Protein AF-A0A915CYC9-F1 (afdb_monomer_lite)

Organism: NCBI:txid166011

InterPro domains:
  IPR000436 Sushi/SCR/CCP domain [PF00084] (39-76)
  IPR000436 Sushi/SCR/CCP domain [PS50923] (19-78)
  IPR000436 Sushi/SCR/CCP domain [SM00032] (24-76)
  IPR000436 Sushi/SCR/CCP domain [cd00033] (41-77)
  IPR035976 Sushi/SCR/CCP superfamily [SSF57535] (23-77)
  IPR051277 SEZ6/CSMD/C4BPB Neuronal & Immune Regulators [PTHR45656] (21-78)

pLDDT: mean 74.13, std 20.54, range [28.42, 94.38]

Sequence (84 aa):
MDKPFQPQMYLLVELLTETSSAMPPFANGARALEFGDGIGYGSVYALECASGYRKEGAATILCQSDGHWSSPQPYCESLFLAIV

Radius of gyration: 14.87 Å; chains: 1; bounding box: 40×27×33 Å

Foldseek 3Di:
DDPPPDPVVVVVVVPPPDDADDADDAPQWDWDFPDDDPPAAQTKTAIGGHPQWDWDDDRMWGHHPVRYIPTHDTHTHGNVVVPD

Structure (mmCIF, N/CA/C/O backbone):
data_AF-A0A915CYC9-F1
#
_entry.id   AF-A0A915CYC9-F1
#
l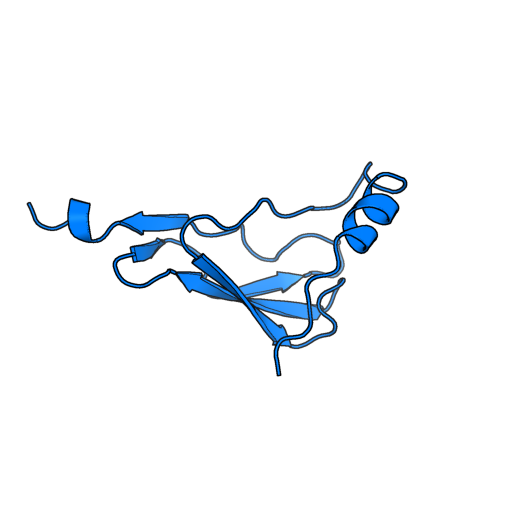oop_
_atom_site.group_PDB
_atom_site.id
_atom_site.type_symbol
_atom_site.label_atom_id
_atom_site.label_alt_id
_atom_site.label_comp_id
_atom_site.label_asym_id
_atom_site.label_entity_id
_atom_site.label_seq_id
_atom_site.pdbx_PDB_ins_code
_atom_site.Cartn_x
_atom_site.Cartn_y
_atom_site.Cartn_z
_atom_site.occupancy
_atom_site.B_iso_or_equiv
_atom_site.auth_seq_id
_atom_site.auth_comp_id
_atom_site.auth_asym_id
_atom_site.auth_atom_id
_atom_site.pdbx_PDB_model_num
ATOM 1 N N . MET A 1 1 ? 13.957 4.690 17.112 1.00 31.81 1 MET A N 1
ATOM 2 C CA . MET A 1 1 ? 14.947 5.178 16.127 1.00 31.81 1 MET A CA 1
ATOM 3 C C . MET A 1 1 ? 14.188 5.522 14.864 1.00 31.81 1 MET A C 1
ATOM 5 O O . MET A 1 1 ? 14.295 4.854 13.845 1.00 31.81 1 MET A O 1
ATOM 9 N N . ASP A 1 2 ? 13.333 6.524 15.033 1.00 29.52 2 ASP A N 1
ATOM 10 C CA . ASP A 1 2 ? 12.427 7.069 14.036 1.00 29.52 2 ASP A CA 1
ATOM 11 C C . ASP A 1 2 ? 13.285 7.769 12.978 1.00 29.52 2 ASP A C 1
ATOM 13 O O . ASP A 1 2 ? 14.007 8.713 13.309 1.00 29.52 2 ASP A O 1
ATOM 17 N N . LYS A 1 3 ? 13.316 7.266 11.738 1.00 32.12 3 LYS A N 1
ATOM 18 C CA . LYS A 1 3 ? 13.974 8.000 10.652 1.00 32.12 3 LYS A CA 1
ATOM 19 C C . LYS A 1 3 ? 12.975 9.071 10.202 1.00 32.12 3 LYS A C 1
ATOM 21 O O . LYS A 1 3 ? 11.932 8.705 9.665 1.00 32.12 3 LYS A O 1
ATOM 26 N N . PRO A 1 4 ? 13.271 10.365 10.412 1.00 33.88 4 PRO A N 1
ATOM 27 C CA . PRO A 1 4 ? 12.323 11.434 10.148 1.00 33.88 4 PRO A CA 1
ATOM 28 C C . PRO A 1 4 ? 11.996 11.438 8.656 1.00 33.88 4 PRO A C 1
ATOM 30 O O . PRO A 1 4 ? 12.894 11.499 7.810 1.00 33.88 4 PRO A O 1
ATOM 33 N N . PHE A 1 5 ? 10.710 11.319 8.334 1.00 41.06 5 PHE A N 1
ATOM 34 C CA . PHE A 1 5 ? 10.216 11.386 6.965 1.00 41.06 5 PHE A CA 1
ATOM 35 C C . PHE A 1 5 ? 10.410 12.826 6.466 1.00 41.06 5 PHE A C 1
ATOM 37 O O . PHE A 1 5 ? 9.640 13.729 6.786 1.00 41.06 5 PHE A O 1
ATOM 44 N N . GLN A 1 6 ? 11.524 13.063 5.770 1.00 28.42 6 GLN A N 1
ATOM 45 C CA . GLN A 1 6 ? 11.957 14.396 5.361 1.00 28.42 6 GLN A CA 1
ATOM 46 C C . GLN A 1 6 ? 11.036 14.940 4.246 1.00 28.42 6 GLN A C 1
ATOM 48 O O . GLN A 1 6 ? 10.936 14.310 3.189 1.00 28.42 6 GLN A O 1
ATOM 53 N N . PRO A 1 7 ? 10.429 16.132 4.407 1.00 38.78 7 PRO A N 1
ATOM 54 C CA . PRO A 1 7 ? 9.498 16.716 3.431 1.00 38.78 7 PRO A CA 1
ATOM 55 C C . PRO A 1 7 ? 10.140 17.104 2.085 1.00 38.78 7 PRO A C 1
ATOM 57 O O . PRO A 1 7 ? 9.430 17.362 1.121 1.00 38.78 7 PRO A O 1
ATOM 60 N N . GLN A 1 8 ? 11.475 17.110 1.976 1.00 37.22 8 GLN A N 1
ATOM 61 C CA . GLN A 1 8 ? 12.178 17.449 0.730 1.00 37.22 8 GLN A CA 1
ATOM 62 C C . GLN A 1 8 ? 12.242 16.317 -0.304 1.00 37.22 8 GLN A C 1
ATOM 64 O O . GLN A 1 8 ? 12.527 16.595 -1.466 1.00 37.22 8 GLN A O 1
ATOM 69 N N . MET A 1 9 ? 11.964 15.061 0.072 1.00 41.59 9 MET A N 1
ATOM 70 C CA . MET A 1 9 ? 11.973 13.954 -0.898 1.00 41.59 9 MET A CA 1
ATOM 71 C C . MET A 1 9 ? 10.822 14.079 -1.907 1.00 41.59 9 MET A C 1
ATOM 73 O O . MET A 1 9 ? 10.979 13.659 -3.046 1.00 41.59 9 MET A O 1
ATOM 77 N N . TYR A 1 10 ? 9.707 14.711 -1.516 1.00 47.91 10 TYR A N 1
ATOM 78 C CA . TYR A 1 10 ? 8.534 14.925 -2.373 1.00 47.91 10 TYR A CA 1
ATOM 79 C C . TYR A 1 10 ? 8.831 15.796 -3.603 1.00 47.91 10 TYR A C 1
ATOM 81 O O . TYR A 1 10 ? 8.244 15.580 -4.656 1.00 47.91 10 TYR A O 1
ATOM 89 N N . LEU A 1 11 ? 9.773 16.740 -3.505 1.00 38.50 11 LEU A N 1
ATOM 90 C CA . LEU A 1 11 ? 10.001 17.728 -4.565 1.00 38.50 11 LEU A CA 1
ATOM 91 C C . LEU A 1 11 ? 10.864 17.197 -5.723 1.00 38.50 11 LEU A C 1
ATOM 93 O O . LEU A 1 11 ? 10.786 17.708 -6.833 1.00 38.50 11 LEU A O 1
ATOM 97 N N . LEU A 1 12 ? 11.663 16.147 -5.495 1.00 46.84 12 LEU A N 1
ATOM 98 C CA . LEU A 1 12 ? 12.411 15.478 -6.570 1.00 46.84 12 LEU A CA 1
ATOM 99 C C . LEU A 1 12 ? 11.555 14.467 -7.347 1.00 46.84 12 LEU A C 1
ATOM 101 O O . LEU A 1 12 ? 11.966 14.024 -8.417 1.00 46.84 12 LEU A O 1
ATOM 105 N N . VAL A 1 13 ? 10.371 14.113 -6.834 1.00 47.91 13 VAL A N 1
ATOM 106 C CA . VAL A 1 13 ? 9.459 13.175 -7.504 1.00 47.91 13 VAL A CA 1
ATOM 107 C C . VAL A 1 13 ? 8.706 13.858 -8.652 1.00 47.91 13 VAL A C 1
ATOM 109 O O . VAL A 1 13 ? 8.378 13.200 -9.629 1.00 47.91 13 VAL A O 1
ATOM 112 N N . GLU A 1 14 ? 8.507 15.178 -8.608 1.00 46.84 14 GLU A N 1
ATOM 113 C CA . GLU A 1 14 ? 7.668 15.912 -9.575 1.00 46.84 14 GLU A CA 1
ATOM 114 C C . GLU A 1 14 ? 8.306 16.147 -10.963 1.00 46.84 14 GLU A C 1
ATOM 116 O O . GLU A 1 14 ? 7.670 16.725 -11.839 1.00 46.84 14 GLU A O 1
ATOM 121 N N . LEU A 1 15 ? 9.544 15.692 -11.203 1.00 46.75 15 LEU A N 1
ATOM 122 C CA . LEU A 1 15 ? 10.249 15.857 -12.490 1.00 46.75 15 LEU A CA 1
ATOM 123 C C . LEU A 1 15 ? 10.465 14.548 -13.275 1.00 46.75 15 LEU A C 1
ATOM 125 O O . LEU A 1 15 ? 11.055 14.583 -14.352 1.00 46.75 15 LEU A O 1
ATOM 129 N N . LEU A 1 16 ? 9.991 13.402 -12.768 1.00 48.44 16 LEU A N 1
ATOM 130 C CA . LEU A 1 16 ? 10.077 12.092 -13.446 1.00 48.44 16 LEU A CA 1
ATOM 131 C C . LEU A 1 16 ? 8.709 11.384 -13.579 1.00 48.44 16 LEU A C 1
ATOM 133 O O . LEU A 1 16 ? 8.628 10.263 -14.085 1.00 48.44 16 LEU A O 1
ATOM 137 N N . THR A 1 17 ? 7.626 12.016 -13.120 1.00 51.81 17 THR A N 1
ATOM 138 C CA . THR A 1 17 ? 6.264 11.461 -13.058 1.00 51.81 17 THR A CA 1
ATOM 139 C C . THR A 1 17 ? 5.545 11.476 -14.404 1.00 51.81 17 THR A C 1
ATOM 141 O O . THR A 1 17 ? 4.535 12.160 -14.549 1.00 51.81 17 THR A O 1
ATOM 144 N N . GLU A 1 18 ? 6.005 10.692 -15.378 1.00 48.56 18 GLU A N 1
ATOM 145 C CA . GLU A 1 18 ? 5.164 10.412 -16.553 1.00 48.56 18 GLU A CA 1
ATOM 146 C C . GLU A 1 18 ? 4.926 8.920 -16.846 1.00 48.56 18 GLU A C 1
ATOM 148 O O . GLU A 1 18 ? 3.991 8.628 -17.582 1.00 48.56 18 GLU A O 1
ATOM 153 N N . THR A 1 19 ? 5.639 7.938 -16.256 1.00 46.34 19 THR A N 1
ATOM 154 C CA . THR A 1 19 ? 5.432 6.512 -16.649 1.00 46.34 19 THR A CA 1
ATOM 155 C C . THR A 1 19 ? 5.692 5.409 -15.595 1.00 46.34 19 THR A C 1
ATOM 157 O O . THR A 1 19 ? 6.113 4.316 -15.961 1.00 46.34 19 THR A O 1
ATOM 160 N N . SER A 1 20 ? 5.438 5.597 -14.290 1.00 48.91 20 SER A N 1
ATOM 161 C CA . SER A 1 20 ? 5.634 4.483 -13.330 1.00 48.91 20 SER A CA 1
ATOM 162 C C . SER A 1 20 ? 4.766 4.562 -12.070 1.00 48.91 20 SER A C 1
ATOM 164 O O . SER A 1 20 ? 5.041 5.362 -11.182 1.00 48.91 20 SER A O 1
ATOM 166 N N . SER A 1 21 ? 3.752 3.692 -11.985 1.00 52.66 21 SER A N 1
ATOM 167 C CA . SER A 1 21 ? 3.326 2.905 -10.805 1.00 52.66 21 SER A CA 1
ATOM 168 C C . SER A 1 21 ? 3.388 3.517 -9.390 1.00 52.66 21 SER A C 1
ATOM 170 O O . SER A 1 21 ? 3.602 2.785 -8.416 1.00 52.66 21 SER A O 1
ATOM 172 N N . ALA A 1 22 ? 3.189 4.826 -9.227 1.00 63.56 22 ALA A N 1
ATOM 173 C CA . ALA A 1 22 ? 3.138 5.459 -7.914 1.00 63.56 22 ALA A CA 1
ATOM 174 C C . ALA A 1 22 ? 1.917 4.930 -7.147 1.00 63.56 22 ALA A C 1
ATOM 176 O O . ALA A 1 22 ? 0.771 5.241 -7.474 1.00 63.56 22 ALA A O 1
ATOM 177 N N . MET A 1 23 ? 2.152 4.084 -6.142 1.00 65.69 23 MET A N 1
ATOM 178 C CA . MET A 1 23 ? 1.060 3.562 -5.329 1.00 65.69 23 MET A CA 1
ATOM 179 C C . MET A 1 23 ? 0.433 4.689 -4.493 1.00 65.69 23 MET A C 1
ATOM 181 O O . MET A 1 23 ? 1.174 5.413 -3.821 1.00 65.69 23 MET A O 1
ATOM 185 N N . PRO A 1 24 ? -0.908 4.792 -4.440 1.00 75.00 24 PRO A N 1
ATOM 186 C CA . PRO A 1 24 ? -1.593 5.812 -3.651 1.00 75.00 24 PRO A CA 1
ATOM 187 C C . PRO A 1 24 ? -1.350 5.617 -2.143 1.00 75.00 24 PRO A C 1
ATOM 189 O O . PRO A 1 24 ? -0.864 4.564 -1.729 1.00 75.00 24 PRO A O 1
ATOM 192 N N . PRO A 1 25 ? -1.674 6.592 -1.279 1.00 81.00 25 PRO A N 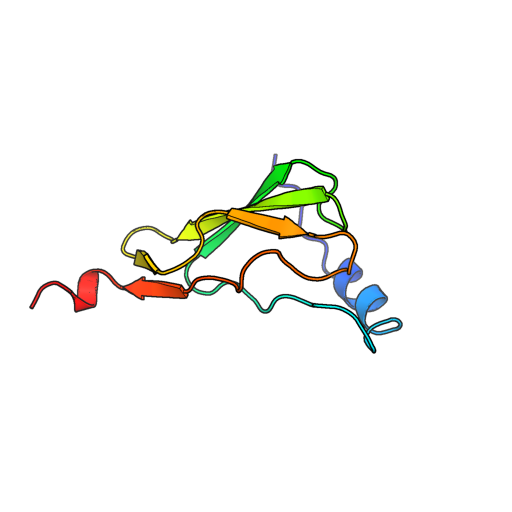1
ATOM 193 C CA . PRO A 1 25 ? -1.587 6.414 0.172 1.00 81.00 25 PRO A CA 1
ATOM 194 C C . PRO A 1 25 ? -2.385 5.188 0.652 1.00 81.00 25 PRO A C 1
ATOM 196 O O . PRO A 1 25 ? -3.510 4.963 0.207 1.00 81.00 25 PRO A O 1
ATOM 199 N N . PHE A 1 26 ? -1.829 4.387 1.572 1.00 85.50 26 PHE A N 1
ATOM 200 C CA . PHE A 1 26 ? -2.559 3.259 2.163 1.00 85.50 26 PHE A CA 1
ATOM 201 C C . PHE A 1 26 ? -3.436 3.728 3.321 1.00 85.50 26 PHE A C 1
ATOM 203 O O . PHE A 1 26 ? -2.957 3.914 4.434 1.00 85.50 26 PHE A O 1
ATOM 210 N N . ALA A 1 27 ? -4.721 3.951 3.061 1.00 89.06 27 ALA A N 1
ATOM 211 C CA . ALA A 1 27 ? -5.646 4.363 4.109 1.00 89.06 27 ALA A CA 1
ATOM 212 C C . ALA A 1 27 ? -5.871 3.237 5.131 1.00 89.06 27 ALA A C 1
ATOM 214 O O . ALA A 1 27 ? -6.033 2.076 4.757 1.00 89.06 27 ALA A O 1
ATOM 215 N N . ASN A 1 28 ? -5.928 3.603 6.417 1.00 90.25 28 ASN A N 1
ATOM 216 C CA . ASN A 1 28 ? -6.186 2.690 7.541 1.00 90.25 28 ASN A CA 1
ATOM 217 C C . ASN A 1 28 ? -5.220 1.494 7.611 1.00 90.25 28 ASN A C 1
ATOM 219 O O . ASN A 1 28 ? -5.557 0.445 8.161 1.00 90.25 28 ASN A O 1
ATOM 223 N N . GLY A 1 29 ? -4.015 1.661 7.067 1.00 89.75 29 GLY A N 1
ATOM 224 C CA . GLY A 1 29 ? -2.976 0.648 7.044 1.00 89.75 29 GLY A CA 1
ATOM 225 C C . G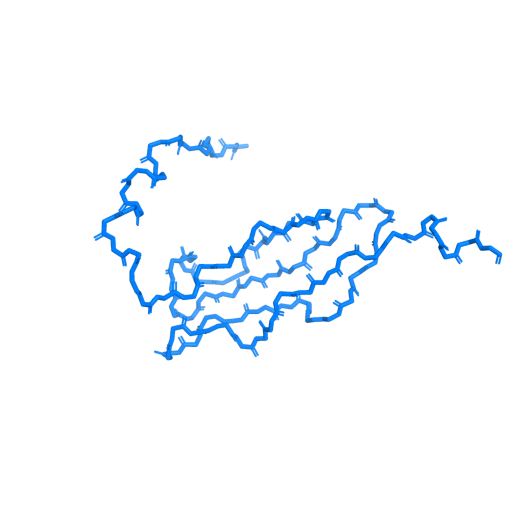LY A 1 29 ? -1.592 1.249 6.828 1.00 89.75 29 GLY A C 1
ATOM 226 O O . GLY A 1 29 ? -1.429 2.457 6.666 1.00 89.75 29 GLY A O 1
ATOM 227 N N . ALA A 1 30 ? -0.584 0.389 6.843 1.00 89.06 30 ALA A N 1
ATOM 228 C CA . ALA A 1 30 ? 0.812 0.726 6.629 1.00 89.06 30 ALA A CA 1
ATOM 229 C C . ALA A 1 30 ? 1.473 -0.299 5.703 1.00 89.06 30 ALA A C 1
ATOM 231 O O . ALA A 1 30 ? 1.033 -1.446 5.587 1.00 89.06 30 ALA A O 1
ATOM 232 N N . ARG A 1 31 ? 2.536 0.136 5.020 1.00 87.50 31 ARG A N 1
ATOM 233 C CA . ARG A 1 31 ? 3.414 -0.751 4.254 1.00 87.50 31 ARG A CA 1
ATOM 234 C C . ARG A 1 31 ? 4.713 -0.921 5.019 1.00 87.50 31 ARG A C 1
ATOM 236 O O . ARG A 1 31 ? 5.367 0.075 5.320 1.00 87.50 31 ARG A O 1
ATOM 243 N N . ALA A 1 32 ? 5.094 -2.158 5.288 1.00 90.12 32 ALA A N 1
ATOM 244 C CA . ALA A 1 32 ? 6.368 -2.500 5.896 1.00 90.12 32 ALA A CA 1
ATOM 245 C C . ALA A 1 32 ? 7.262 -3.142 4.834 1.00 90.12 32 ALA A C 1
ATOM 247 O O . ALA A 1 32 ? 6.854 -4.096 4.179 1.00 90.12 32 ALA A O 1
ATOM 248 N N . LEU A 1 33 ? 8.464 -2.600 4.630 1.00 87.25 33 LEU A N 1
ATOM 249 C CA . LEU A 1 33 ? 9.443 -3.207 3.731 1.00 87.25 33 LEU A CA 1
ATOM 250 C C . LEU A 1 33 ? 9.949 -4.505 4.371 1.00 87.25 33 LEU A C 1
ATOM 252 O O . LEU A 1 33 ? 10.591 -4.461 5.418 1.00 87.25 33 LEU A O 1
ATOM 256 N N . GLU A 1 34 ? 9.660 -5.641 3.747 1.00 93.06 34 GLU A N 1
ATOM 257 C CA . GLU A 1 34 ? 10.146 -6.953 4.189 1.00 93.06 34 GLU A CA 1
ATOM 258 C C . GLU A 1 34 ? 11.485 -7.304 3.537 1.00 93.06 34 GLU A C 1
ATOM 260 O O . GLU A 1 34 ? 12.339 -7.932 4.162 1.00 93.06 34 GLU A O 1
ATOM 265 N N . PHE A 1 35 ? 11.685 -6.895 2.281 1.00 88.69 35 PHE A N 1
ATOM 266 C CA . PHE A 1 35 ? 12.891 -7.204 1.516 1.00 88.69 35 PHE A CA 1
ATOM 267 C C . PHE A 1 35 ? 13.173 -6.139 0.447 1.00 88.69 35 PHE A C 1
ATOM 269 O O . PHE A 1 35 ? 12.241 -5.533 -0.076 1.00 88.69 35 PHE A O 1
ATOM 276 N N . GLY A 1 36 ? 14.445 -5.944 0.087 1.00 84.38 36 GLY A N 1
ATOM 277 C CA . GLY A 1 36 ? 14.887 -5.008 -0.957 1.00 84.38 36 GLY A CA 1
ATOM 278 C C . GLY A 1 36 ? 15.278 -3.621 -0.437 1.00 84.38 36 GLY A C 1
ATOM 279 O O . GLY A 1 36 ? 15.507 -3.428 0.755 1.00 84.38 36 GLY A O 1
ATOM 280 N N . ASP A 1 37 ? 15.399 -2.660 -1.353 1.00 80.94 37 ASP A N 1
ATOM 281 C CA . ASP A 1 37 ? 15.799 -1.268 -1.081 1.00 80.94 37 ASP A CA 1
ATOM 282 C C . ASP A 1 37 ? 14.610 -0.301 -0.929 1.00 80.94 37 ASP A C 1
ATOM 284 O O . ASP A 1 37 ? 14.782 0.826 -0.462 1.00 80.94 37 ASP A O 1
ATOM 288 N N . GLY A 1 38 ? 13.400 -0.745 -1.281 1.00 76.88 38 GLY A N 1
ATOM 289 C CA . GLY A 1 38 ? 12.163 0.025 -1.161 1.00 76.88 38 GLY A CA 1
ATO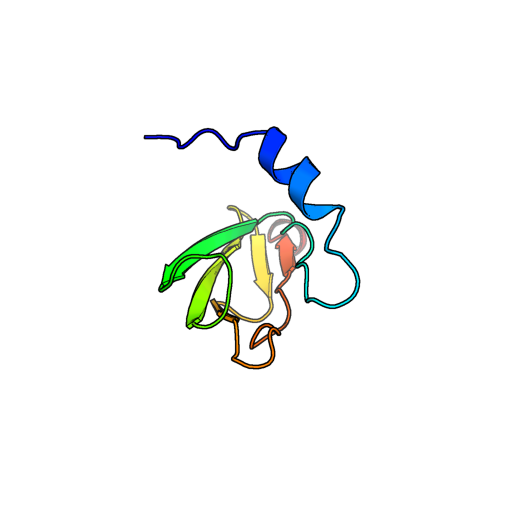M 290 C C . GLY A 1 38 ? 11.942 1.063 -2.263 1.00 76.88 38 GLY A C 1
ATOM 291 O O . GLY A 1 38 ? 11.023 1.873 -2.159 1.00 76.88 38 GLY A O 1
ATOM 292 N N . ILE A 1 39 ? 12.775 1.074 -3.304 1.00 71.19 39 ILE A N 1
ATOM 293 C CA . ILE A 1 39 ? 12.732 2.084 -4.367 1.00 71.19 39 ILE A CA 1
ATOM 294 C C . ILE A 1 39 ? 12.437 1.438 -5.731 1.00 71.19 39 ILE A C 1
ATOM 296 O O . ILE A 1 39 ? 12.013 2.132 -6.654 1.00 71.19 39 ILE A O 1
ATOM 300 N N . GLY A 1 40 ? 12.556 0.113 -5.871 1.00 74.38 40 GLY A N 1
ATOM 301 C CA . GLY A 1 40 ? 12.219 -0.549 -7.130 1.00 74.38 40 GLY A CA 1
ATOM 302 C C . GLY A 1 40 ? 12.232 -2.073 -7.102 1.00 74.38 40 GLY A C 1
ATOM 303 O O . GLY A 1 40 ? 11.966 -2.700 -6.075 1.00 74.38 40 GLY A O 1
ATOM 304 N N . TYR A 1 41 ? 12.495 -2.656 -8.272 1.00 82.50 41 TYR A N 1
ATOM 305 C CA . TYR A 1 41 ? 12.465 -4.093 -8.541 1.00 82.50 41 TYR A CA 1
ATOM 306 C C . TYR A 1 41 ? 13.064 -4.940 -7.412 1.00 82.50 41 TYR A C 1
ATOM 308 O O . TYR A 1 41 ? 14.141 -4.652 -6.899 1.00 82.50 41 TYR A O 1
ATOM 316 N N . GLY A 1 42 ? 12.368 -6.016 -7.048 1.00 84.31 42 GLY A N 1
ATOM 317 C CA . GLY A 1 42 ? 12.793 -6.908 -5.972 1.00 84.31 42 GLY A CA 1
ATOM 318 C C . GLY A 1 42 ? 12.398 -6.424 -4.576 1.00 84.31 42 GLY A C 1
ATOM 319 O O . GLY A 1 42 ? 12.532 -7.191 -3.625 1.00 84.31 42 GLY A O 1
ATOM 320 N N . SER A 1 43 ? 11.866 -5.204 -4.437 1.00 85.38 43 SER A N 1
ATOM 321 C CA . SER A 1 43 ? 11.313 -4.727 -3.168 1.00 85.38 43 SER A CA 1
ATOM 322 C C . SER A 1 43 ? 10.003 -5.431 -2.836 1.00 85.38 43 SER A C 1
ATOM 324 O O . SER A 1 43 ? 9.081 -5.470 -3.654 1.00 85.38 43 SER A O 1
ATOM 326 N N . VAL A 1 44 ? 9.911 -5.949 -1.616 1.00 89.00 44 VAL A N 1
ATOM 327 C CA . VAL A 1 44 ? 8.750 -6.663 -1.083 1.00 89.00 44 VAL A CA 1
ATOM 328 C C . VAL A 1 44 ? 8.175 -5.870 0.078 1.00 89.00 44 VAL A C 1
ATOM 330 O O . VAL A 1 44 ? 8.889 -5.563 1.032 1.00 89.00 44 VAL A O 1
ATOM 333 N N . TYR A 1 45 ? 6.882 -5.565 0.014 1.00 91.44 45 TYR A N 1
ATOM 334 C CA . TYR A 1 45 ? 6.163 -4.879 1.080 1.00 91.44 45 TYR A CA 1
ATOM 335 C C . TYR A 1 45 ? 5.076 -5.762 1.675 1.00 91.44 45 TYR A C 1
ATOM 337 O O . TYR A 1 45 ? 4.156 -6.163 0.960 1.00 91.44 45 TYR A O 1
ATOM 345 N N . ALA A 1 46 ? 5.126 -5.964 2.988 1.00 92.56 46 ALA A N 1
ATOM 346 C CA . ALA A 1 46 ? 3.984 -6.406 3.771 1.00 92.56 46 ALA A CA 1
ATOM 347 C C . ALA A 1 46 ? 2.988 -5.259 3.930 1.00 92.56 46 ALA A C 1
ATOM 349 O O . ALA A 1 46 ? 3.350 -4.103 4.164 1.00 92.56 46 ALA A O 1
ATOM 350 N N . LEU A 1 47 ? 1.711 -5.594 3.813 1.00 91.50 47 LEU A N 1
ATOM 351 C CA . LEU A 1 47 ? 0.598 -4.670 3.949 1.00 91.50 47 LEU A CA 1
ATOM 352 C C . LEU A 1 47 ? -0.126 -4.987 5.246 1.00 91.50 47 LEU A C 1
ATOM 354 O O . LEU A 1 47 ? -0.666 -6.079 5.404 1.00 91.50 47 LEU A O 1
ATOM 358 N N . GLU A 1 48 ? -0.171 -4.043 6.170 1.00 91.50 48 GLU A N 1
ATOM 359 C CA . GLU A 1 48 ? -0.797 -4.244 7.474 1.00 91.50 48 GLU A CA 1
ATOM 360 C C . GLU A 1 48 ? -1.917 -3.238 7.675 1.00 91.50 48 GLU A C 1
ATOM 362 O O . GLU A 1 48 ? -1.748 -2.052 7.410 1.00 91.50 48 GLU A O 1
ATOM 367 N N . CYS A 1 49 ? -3.075 -3.709 8.130 1.00 93.25 49 CYS A N 1
ATOM 368 C CA . CYS A 1 49 ? -4.169 -2.823 8.501 1.00 93.25 49 CYS A CA 1
ATOM 369 C C . CYS A 1 49 ? -4.021 -2.385 9.955 1.00 93.25 49 CYS A C 1
ATOM 371 O O . CYS A 1 49 ? -3.536 -3.138 10.800 1.00 93.25 49 CYS A O 1
ATOM 373 N N . ALA A 1 50 ? -4.468 -1.167 10.245 1.00 92.31 50 ALA A N 1
ATOM 374 C CA . ALA A 1 50 ? -4.552 -0.667 11.605 1.00 92.31 50 ALA A CA 1
ATOM 375 C C . ALA A 1 50 ? -5.517 -1.519 12.448 1.00 92.31 50 ALA A C 1
ATOM 377 O O . ALA A 1 50 ? -6.435 -2.162 11.932 1.00 92.31 50 ALA A O 1
ATOM 378 N N . SER A 1 51 ? -5.343 -1.490 13.769 1.00 91.25 51 SER A N 1
ATOM 379 C CA . SER A 1 51 ? -6.233 -2.180 14.705 1.00 91.25 51 SER A CA 1
ATOM 380 C C . SER A 1 51 ? -7.699 -1.791 14.488 1.00 91.25 51 SER A C 1
ATOM 382 O O . SER A 1 51 ? -8.022 -0.613 14.338 1.00 91.25 51 SER A O 1
ATOM 384 N N . GLY A 1 52 ? -8.595 -2.780 14.496 1.00 91.00 52 GLY A N 1
ATOM 385 C CA . GLY A 1 52 ? -10.017 -2.568 14.199 1.00 91.00 52 GLY A CA 1
ATOM 386 C C . GLY A 1 52 ? -10.356 -2.568 12.704 1.00 91.00 52 GLY A C 1
ATOM 387 O O . GLY A 1 52 ? -11.507 -2.319 12.349 1.00 91.00 52 GLY A O 1
ATOM 388 N N . TYR A 1 53 ? -9.390 -2.886 11.840 1.00 92.56 53 TYR A N 1
ATOM 389 C CA . TYR A 1 53 ? -9.606 -3.114 10.417 1.00 92.56 53 TYR A CA 1
ATOM 390 C C . TYR A 1 53 ? -9.126 -4.505 9.994 1.00 92.56 53 TYR A C 1
ATOM 392 O O . TYR A 1 53 ? -8.161 -5.043 10.538 1.00 92.56 53 TYR A O 1
ATOM 400 N N . ARG A 1 54 ? -9.792 -5.077 8.991 1.00 91.56 54 ARG A N 1
ATOM 401 C CA . ARG A 1 54 ? -9.416 -6.327 8.332 1.00 91.56 54 ARG A CA 1
ATOM 402 C C . ARG A 1 54 ? -8.918 -6.038 6.925 1.00 91.56 54 ARG A C 1
ATOM 404 O O . ARG A 1 54 ? -9.506 -5.245 6.200 1.00 91.56 54 ARG A O 1
ATOM 411 N N . LYS A 1 55 ? -7.821 -6.688 6.553 1.00 93.31 55 LYS A N 1
ATOM 412 C CA . LYS A 1 55 ? -7.234 -6.592 5.217 1.00 93.31 55 LYS A CA 1
ATOM 413 C C . LYS A 1 55 ? -8.022 -7.447 4.237 1.00 93.31 55 LYS A C 1
ATOM 415 O O . LYS A 1 55 ? -8.126 -8.652 4.442 1.00 93.31 55 LYS A O 1
ATOM 420 N N . GLU A 1 56 ? -8.468 -6.832 3.155 1.00 94.38 56 GLU A N 1
ATOM 421 C CA . GLU A 1 56 ? -9.106 -7.503 2.030 1.00 94.38 56 GLU A CA 1
ATOM 422 C C . GLU A 1 56 ? -8.205 -7.367 0.797 1.00 94.38 56 GLU A C 1
ATOM 424 O O . GLU A 1 56 ? -7.949 -6.265 0.304 1.00 94.38 56 GLU A O 1
ATOM 429 N N . GLY A 1 57 ? -7.681 -8.499 0.325 1.00 91.31 57 GLY A N 1
ATOM 430 C CA . GLY A 1 57 ? -6.740 -8.569 -0.794 1.00 91.31 57 GLY A CA 1
ATOM 431 C C . GLY A 1 57 ? -5.361 -9.104 -0.399 1.00 91.31 57 GLY A C 1
ATOM 432 O O . GLY A 1 57 ? -5.221 -9.891 0.538 1.00 91.31 57 GLY A O 1
ATOM 433 N N . ALA A 1 58 ? -4.333 -8.708 -1.153 1.00 92.25 58 ALA A N 1
ATOM 434 C CA . ALA A 1 58 ? -2.983 -9.244 -1.002 1.00 92.25 58 ALA A CA 1
ATOM 435 C C . ALA A 1 58 ? -2.348 -8.850 0.340 1.00 92.25 58 ALA A C 1
ATOM 437 O O . ALA A 1 58 ? -2.401 -7.695 0.758 1.00 92.25 58 ALA A O 1
ATOM 438 N N . ALA A 1 59 ? -1.701 -9.808 1.009 1.00 93.62 59 ALA A N 1
ATOM 439 C CA . ALA A 1 59 ? -0.975 -9.539 2.247 1.00 93.62 59 ALA A CA 1
ATOM 440 C C . ALA A 1 59 ? 0.402 -8.907 2.017 1.00 93.62 59 ALA A C 1
ATOM 442 O O . ALA A 1 59 ? 0.866 -8.165 2.881 1.00 93.62 59 ALA A O 1
ATOM 443 N N . THR A 1 60 ? 0.993 -9.186 0.858 1.00 92.38 60 THR A N 1
ATOM 444 C CA . THR A 1 60 ? 2.331 -8.765 0.461 1.00 92.38 60 THR A CA 1
ATOM 445 C C . THR A 1 60 ? 2.314 -8.429 -1.028 1.00 92.38 60 THR A C 1
ATOM 447 O O . THR A 1 60 ? 1.602 -9.074 -1.802 1.00 92.38 60 THR A O 1
ATOM 450 N N . ILE A 1 61 ? 3.094 -7.432 -1.433 1.00 91.31 61 ILE A N 1
ATOM 451 C CA . ILE A 1 61 ? 3.281 -7.036 -2.834 1.00 91.31 61 ILE A CA 1
ATOM 452 C C . ILE A 1 61 ? 4.769 -6.970 -3.173 1.00 91.31 61 ILE A C 1
ATOM 454 O O . ILE A 1 61 ? 5.583 -6.562 -2.347 1.00 91.31 61 ILE A O 1
ATOM 458 N N . LEU A 1 62 ? 5.114 -7.357 -4.397 1.00 88.81 62 LEU A N 1
ATOM 459 C CA . LEU A 1 62 ? 6.477 -7.353 -4.927 1.00 88.81 62 LEU A CA 1
ATOM 460 C C . LEU A 1 62 ? 6.572 -6.366 -6.092 1.00 88.81 62 LEU A C 1
ATOM 462 O O . LEU A 1 62 ? 5.721 -6.389 -6.977 1.00 88.81 62 LEU A O 1
ATOM 466 N N . CYS A 1 63 ? 7.622 -5.548 -6.130 1.00 85.06 63 CYS A N 1
ATOM 467 C CA . CYS A 1 63 ? 7.956 -4.773 -7.321 1.00 85.06 63 CYS A CA 1
ATOM 468 C C . CYS A 1 63 ? 8.604 -5.693 -8.364 1.00 85.06 63 CYS A C 1
ATOM 470 O O . CYS A 1 63 ? 9.688 -6.241 -8.142 1.00 85.06 63 CYS A O 1
ATOM 472 N N . GLN A 1 64 ? 7.921 -5.884 -9.488 1.00 85.69 64 GLN A N 1
ATOM 473 C CA . GLN A 1 64 ? 8.369 -6.729 -10.587 1.00 85.69 64 GLN A CA 1
ATOM 474 C C . GLN A 1 64 ? 9.325 -5.991 -11.527 1.00 85.69 64 GLN A C 1
ATOM 476 O O . GLN A 1 64 ? 9.513 -4.778 -11.444 1.00 85.69 64 GLN A O 1
ATOM 481 N N . SER A 1 65 ? 9.977 -6.742 -12.419 1.00 84.56 65 SER A N 1
ATOM 482 C CA . SER A 1 65 ? 10.973 -6.204 -13.355 1.00 84.56 65 SER A CA 1
ATOM 483 C C . SER A 1 65 ? 10.368 -5.248 -14.382 1.00 84.56 65 SER A C 1
ATOM 485 O O . SER A 1 65 ? 11.074 -4.407 -14.927 1.00 84.56 65 SER A O 1
ATOM 487 N N . ASP A 1 66 ? 9.063 -5.361 -14.623 1.00 79.81 66 ASP A N 1
ATOM 488 C CA . ASP A 1 66 ? 8.276 -4.464 -15.466 1.00 79.81 66 ASP A CA 1
ATOM 489 C C . ASP A 1 66 ? 7.892 -3.142 -14.767 1.00 79.81 66 ASP A C 1
ATOM 491 O O . ASP A 1 66 ? 7.238 -2.298 -15.375 1.00 79.81 66 ASP A O 1
ATOM 495 N N . GLY A 1 67 ? 8.302 -2.944 -13.506 1.00 73.12 67 GLY A N 1
ATOM 496 C CA . GLY A 1 67 ? 8.037 -1.725 -12.741 1.00 73.12 67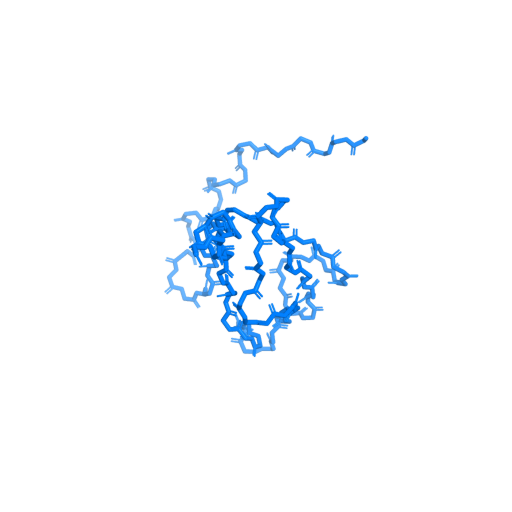 GLY A CA 1
ATOM 497 C C . GLY A 1 67 ? 6.634 -1.649 -12.130 1.00 73.12 67 GLY A C 1
ATOM 498 O O . GLY A 1 67 ? 6.298 -0.638 -11.510 1.00 73.12 67 GLY A O 1
ATOM 499 N N . HIS A 1 68 ? 5.809 -2.692 -12.263 1.00 81.31 68 HIS A N 1
ATOM 500 C CA . HIS A 1 68 ? 4.523 -2.791 -11.575 1.00 81.31 68 HIS A CA 1
ATOM 501 C C . HIS A 1 68 ? 4.607 -3.677 -10.331 1.00 81.31 68 HIS A C 1
ATOM 503 O O . HIS A 1 68 ? 5.539 -4.457 -10.123 1.00 81.31 68 HIS A O 1
ATOM 509 N N . TRP A 1 69 ? 3.600 -3.536 -9.474 1.00 85.12 69 TRP A N 1
ATOM 510 C CA . TRP A 1 69 ? 3.432 -4.365 -8.287 1.00 85.12 69 TRP A CA 1
ATOM 511 C C . TRP A 1 69 ? 2.736 -5.673 -8.650 1.00 85.12 69 TRP A C 1
ATOM 513 O O . TRP A 1 69 ? 1.799 -5.682 -9.447 1.00 85.12 69 TRP A O 1
ATOM 523 N N . SER A 1 70 ? 3.148 -6.769 -8.016 1.00 89.62 70 SER A N 1
ATOM 524 C CA . SER A 1 70 ? 2.624 -8.114 -8.280 1.00 89.62 70 SER A CA 1
ATOM 525 C C . SER A 1 70 ? 1.149 -8.296 -7.961 1.00 89.62 70 SER A C 1
ATOM 527 O O . SER A 1 70 ? 0.511 -9.251 -8.399 1.00 89.62 70 SER A O 1
ATOM 529 N N . SER A 1 71 ? 0.590 -7.410 -7.148 1.00 88.62 71 SER A N 1
ATOM 530 C CA . SER A 1 71 ? -0.832 -7.360 -6.859 1.00 88.62 71 SER A CA 1
ATOM 531 C C . SER A 1 71 ? -1.244 -5.920 -6.587 1.00 88.62 71 SER A C 1
ATOM 533 O O . SER A 1 71 ? -0.417 -5.117 -6.139 1.00 88.62 71 SER A O 1
ATOM 535 N N . PRO A 1 72 ? -2.516 -5.576 -6.848 1.00 85.88 72 PRO A N 1
ATOM 536 C CA . PRO A 1 72 ? -3.044 -4.285 -6.456 1.00 85.88 72 PRO A CA 1
ATOM 537 C C . PRO A 1 72 ? -2.991 -4.136 -4.937 1.00 85.88 72 PRO A C 1
ATOM 539 O O . PRO A 1 72 ? -3.011 -5.109 -4.177 1.00 85.88 72 PRO A O 1
ATOM 542 N N . GLN A 1 73 ? -2.955 -2.886 -4.500 1.00 84.31 73 GLN A N 1
ATOM 543 C CA . GLN A 1 73 ? -3.004 -2.563 -3.090 1.00 84.31 73 GLN A CA 1
ATOM 544 C C . GLN A 1 73 ? -4.345 -3.015 -2.472 1.00 84.31 73 GLN A C 1
ATOM 546 O O . GLN A 1 73 ? -5.397 -2.676 -3.019 1.00 84.31 73 GLN A O 1
ATOM 551 N N . PRO A 1 74 ? -4.333 -3.745 -1.340 1.00 90.88 74 PRO A N 1
ATOM 552 C CA . PRO A 1 74 ? -5.544 -4.139 -0.630 1.00 90.88 74 PRO A CA 1
ATOM 553 C C . PRO A 1 74 ? -6.220 -2.932 0.019 1.00 90.88 74 PRO A C 1
ATOM 555 O O . PRO A 1 74 ? -5.616 -1.871 0.187 1.00 90.88 74 PRO A O 1
ATOM 558 N N . TYR A 1 75 ? -7.457 -3.120 0.461 1.00 91.38 75 TYR A N 1
ATOM 559 C CA . TYR A 1 75 ? -8.146 -2.160 1.316 1.00 91.38 75 TYR A CA 1
ATOM 560 C C . TYR A 1 75 ? -8.331 -2.729 2.722 1.00 91.38 75 TYR A C 1
ATOM 562 O O . TYR A 1 75 ? -8.345 -3.940 2.940 1.00 91.38 75 TYR A O 1
ATOM 570 N N . CYS A 1 76 ? -8.441 -1.823 3.688 1.00 92.88 76 CYS A N 1
ATOM 571 C CA . CYS A 1 76 ? -8.688 -2.151 5.082 1.00 92.88 76 CYS A CA 1
ATOM 572 C C . CYS A 1 76 ? -10.164 -1.880 5.390 1.00 92.88 76 CYS A C 1
ATOM 574 O O . CYS A 1 76 ? -10.592 -0.727 5.447 1.00 92.88 76 CYS A O 1
ATOM 576 N N . GLU A 1 77 ? -10.945 -2.944 5.557 1.00 92.38 77 GLU A N 1
ATOM 577 C CA . GLU A 1 77 ? -12.363 -2.899 5.906 1.00 92.38 77 GLU A CA 1
ATOM 578 C C . GLU A 1 77 ? -12.535 -2.723 7.419 1.00 92.38 77 GLU A C 1
ATOM 580 O O . GLU A 1 77 ? -11.877 -3.399 8.209 1.00 92.38 77 GLU A O 1
ATOM 585 N N . SER A 1 78 ? -13.403 -1.803 7.846 1.00 90.94 78 SER A N 1
ATOM 586 C CA . SER A 1 78 ? -13.640 -1.572 9.274 1.00 90.94 78 SER A CA 1
ATOM 587 C C . SER A 1 78 ? -14.385 -2.749 9.898 1.00 90.94 78 SER A C 1
ATOM 589 O O . SER A 1 78 ? -15.500 -3.074 9.495 1.00 90.94 78 SER A O 1
ATOM 591 N N . LEU A 1 79 ? -13.811 -3.339 10.945 1.00 86.12 79 LEU A N 1
ATOM 592 C CA . LEU A 1 79 ? -14.445 -4.427 11.690 1.00 86.12 79 LEU A CA 1
ATOM 593 C C . LEU A 1 79 ? -15.645 -3.950 12.517 1.00 86.12 79 LEU A C 1
ATOM 595 O O . LEU A 1 79 ? -16.535 -4.741 12.810 1.00 86.12 79 LEU A O 1
ATOM 599 N N . PHE A 1 80 ? -15.712 -2.660 12.858 1.00 76.06 80 PHE A N 1
ATOM 600 C CA . PHE A 1 80 ? -16.845 -2.089 13.593 1.00 76.06 80 PHE A CA 1
ATOM 601 C C . PHE A 1 80 ? -18.132 -2.030 12.758 1.00 76.06 80 PHE A C 1
ATOM 603 O O . PHE A 1 80 ? -19.214 -1.996 13.332 1.00 76.06 80 PHE A O 1
ATOM 610 N N . LEU A 1 81 ? -18.031 -2.061 11.424 1.00 65.00 81 LEU A N 1
ATOM 611 C CA . LEU A 1 81 ? -19.189 -2.168 10.528 1.00 65.00 81 LEU A CA 1
ATOM 612 C C . LEU A 1 81 ? -19.676 -3.617 10.352 1.00 65.00 81 LEU A C 1
ATOM 6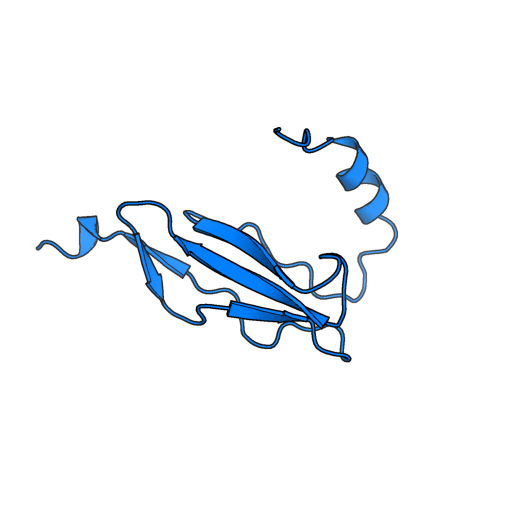14 O O . LEU A 1 81 ? -20.767 -3.825 9.834 1.00 65.00 81 LEU A O 1
ATOM 618 N N . ALA A 1 82 ? -18.885 -4.610 10.776 1.00 58.66 82 ALA A N 1
ATOM 619 C CA . ALA A 1 82 ? -19.185 -6.035 10.613 1.00 58.66 82 ALA A CA 1
ATOM 620 C C . ALA A 1 82 ? -19.839 -6.681 11.852 1.00 58.66 82 ALA A C 1
ATOM 622 O O . ALA A 1 82 ? -20.182 -7.861 11.812 1.00 58.66 82 ALA A O 1
ATOM 623 N N . ILE A 1 83 ? -20.006 -5.930 12.948 1.00 58.66 83 ILE A N 1
ATOM 624 C CA . ILE A 1 83 ? -20.754 -6.362 14.136 1.00 58.66 83 ILE A CA 1
ATOM 625 C C . ILE A 1 83 ? -22.154 -5.742 14.041 1.00 58.66 83 ILE A C 1
ATOM 627 O O . ILE A 1 83 ? -22.404 -4.678 14.608 1.00 58.66 83 ILE A O 1
ATOM 631 N N . VAL A 1 84 ? -23.041 -6.380 13.276 1.00 54.28 84 VAL A N 1
ATOM 632 C CA . VAL A 1 84 ? -24.473 -6.040 13.182 1.00 54.28 84 VAL A CA 1
ATOM 633 C C . VAL A 1 84 ? -25.309 -7.276 13.462 1.00 54.28 84 VAL A C 1
ATOM 635 O O . VAL A 1 84 ? -24.923 -8.355 12.959 1.00 54.28 84 VAL A O 1
#

Secondary structure (DSSP, 8-state):
------GGGGGGGGGTTTSS--PPP-TTEEEEEEES-SSSTT-EEEEEEPTTEEEES-SEEEB-TTSSBSSPPPEEEEGGGS--